Protein AF-A0AAJ0V441-F1 (afdb_monomer_lite)

Secondary structure (DSSP, 8-state):
-PPS------HHHHHHHHHHHHHHHHHHHHTS--HHHHHHHHHHHHSSSPPPHHHHHHHHHHHHT--HHHHHHHHHHHTS---SHHHHHHHHHHHHHHHHH---HHHHHHHHT--TTS-HHHHHHHHHHHHHHHHHHHT--

pLDDT: mean 88.19, std 11.11, range [37.75, 97.12]

Foldseek 3Di:
DDDPDPPDDDPVNVVLVVLVVVLQVQLVVLVQDHVVLVVVLLCQQPDPDHDDQLVSLVSLCSSNVHDSVLSVLLCVVVVTHDNDSVSVSSSVVQVVCCLVQVARSVLVVLVVPDDPPDDPVSVVVSVVRSVVRNVVNVVVD

Radius of gyration: 17.83 Å; chains: 1; bounding box: 58×35×47 Å

Sequence (141 aa):
MPSPYDGNVSIWLLYLLSRYDDLLRQIGASGNGTEDDVFAFFQAVNRDAPISESDATELLASLLGWEQEEVAAACKVLGGTARTVSQLDVVMRLQQAQSQIGLTVTQQQQAFVLGRNSSYDDWQAVGQAMIAGVSHVKGAD

Structure (mmCIF, N/CA/C/O backbone):
data_AF-A0AAJ0V441-F1
#
_entry.id   AF-A0AAJ0V441-F1
#
loop_
_atom_site.group_PDB
_atom_site.id
_atom_site.type_symbol
_atom_site.label_atom_id
_atom_site.label_alt_id
_atom_site.label_comp_id
_atom_site.label_asym_id
_atom_site.label_entity_id
_atom_site.label_seq_id
_atom_site.pdbx_PDB_ins_code
_atom_site.Cartn_x
_atom_site.Cartn_y
_atom_site.Cartn_z
_atom_site.occupancy
_atom_site.B_iso_or_equiv
_atom_site.auth_seq_id
_atom_site.auth_comp_id
_atom_site.auth_asym_id
_atom_site.auth_atom_id
_atom_site.pdbx_PDB_model_num
ATOM 1 N N . MET A 1 1 ? 34.658 -9.088 -10.666 1.00 37.75 1 MET A N 1
ATOM 2 C CA . MET A 1 1 ? 33.325 -9.167 -11.301 1.00 37.75 1 MET A CA 1
ATOM 3 C C . MET A 1 1 ? 32.516 -10.199 -10.534 1.00 37.75 1 MET A C 1
ATOM 5 O O . MET A 1 1 ? 33.045 -11.293 -10.369 1.00 37.75 1 MET A O 1
ATOM 9 N N . PRO A 1 2 ? 31.326 -9.884 -10.000 1.00 41.50 2 PRO A N 1
ATOM 10 C CA . PRO A 1 2 ? 30.485 -10.902 -9.385 1.00 41.50 2 PRO A CA 1
ATOM 11 C C . PRO A 1 2 ? 29.861 -11.790 -10.474 1.00 41.50 2 PRO A C 1
ATOM 13 O O . PRO A 1 2 ? 29.531 -11.309 -11.556 1.00 41.50 2 PRO A O 1
ATOM 16 N N . SER A 1 3 ? 29.773 -13.088 -10.184 1.00 48.31 3 SER A N 1
ATOM 17 C CA . SER A 1 3 ? 29.287 -14.155 -11.070 1.00 48.31 3 SER A CA 1
ATOM 18 C C . SER A 1 3 ? 27.817 -13.950 -11.477 1.00 48.31 3 SER A C 1
ATOM 20 O O . SER A 1 3 ? 27.025 -13.539 -10.626 1.00 48.31 3 SER A O 1
ATOM 22 N N . PRO A 1 4 ? 27.420 -14.254 -12.729 1.00 58.94 4 PRO A N 1
ATOM 23 C CA . PRO A 1 4 ? 26.035 -14.150 -13.165 1.00 58.94 4 PRO A CA 1
ATOM 24 C C . PRO A 1 4 ? 25.227 -15.306 -12.559 1.00 58.94 4 PRO A C 1
ATOM 26 O O . PRO A 1 4 ? 25.645 -16.454 -12.648 1.00 58.94 4 PRO A O 1
ATOM 29 N N . TYR A 1 5 ? 24.116 -14.966 -11.905 1.00 58.41 5 TYR A N 1
ATOM 30 C CA . TYR A 1 5 ? 22.989 -15.825 -11.516 1.00 58.41 5 TYR A CA 1
ATOM 31 C C . TYR A 1 5 ? 23.289 -17.328 -11.366 1.00 58.41 5 TYR A C 1
ATOM 33 O O . TYR A 1 5 ? 23.121 -18.111 -12.299 1.00 58.41 5 TYR A O 1
ATOM 41 N N . ASP A 1 6 ? 23.658 -17.739 -10.153 1.00 57.03 6 ASP A N 1
ATOM 42 C CA . ASP A 1 6 ? 23.536 -19.136 -9.737 1.00 57.03 6 ASP A CA 1
ATOM 43 C C . ASP A 1 6 ? 22.030 -19.451 -9.716 1.00 57.03 6 ASP A C 1
ATOM 45 O O . ASP A 1 6 ? 21.275 -18.715 -9.078 1.00 57.03 6 ASP A O 1
ATOM 49 N N . GLY A 1 7 ? 21.569 -20.449 -10.476 1.00 62.09 7 GLY A N 1
ATOM 50 C CA . GLY A 1 7 ? 20.153 -20.734 -10.788 1.00 62.09 7 GLY A CA 1
ATOM 51 C C . GLY A 1 7 ? 19.281 -21.180 -9.604 1.00 62.09 7 GLY A C 1
ATOM 52 O O . GLY A 1 7 ? 18.408 -22.032 -9.746 1.00 62.09 7 GLY A O 1
ATOM 53 N N . ASN A 1 8 ? 19.531 -20.637 -8.419 1.00 71.38 8 ASN A N 1
ATOM 54 C CA . ASN A 1 8 ? 18.884 -20.964 -7.168 1.00 71.38 8 ASN A CA 1
ATOM 55 C C . ASN A 1 8 ? 17.546 -20.221 -7.065 1.00 71.38 8 ASN A C 1
ATOM 57 O O . ASN A 1 8 ? 17.465 -19.060 -6.656 1.00 71.38 8 ASN A O 1
ATOM 61 N N . VAL A 1 9 ? 16.473 -20.909 -7.453 1.00 82.38 9 VAL A N 1
ATOM 62 C CA . VAL A 1 9 ? 15.102 -20.456 -7.213 1.00 82.38 9 VAL A CA 1
ATOM 63 C C . VAL A 1 9 ? 14.836 -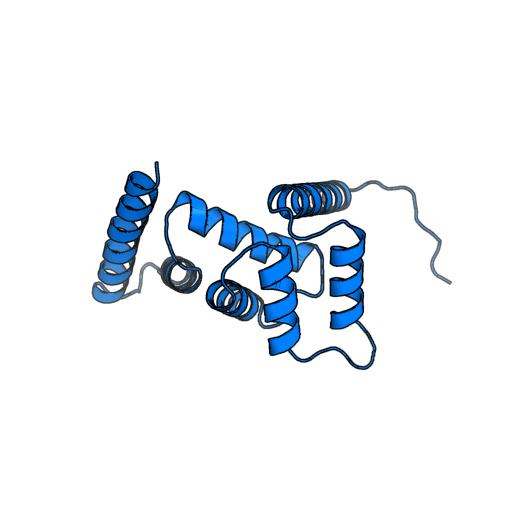20.513 -5.709 1.00 82.38 9 VAL A C 1
ATOM 65 O O . VAL A 1 9 ? 14.754 -21.589 -5.121 1.00 82.38 9 VAL A O 1
ATOM 68 N N . SER A 1 10 ? 14.707 -19.349 -5.072 1.00 88.94 10 SER A N 1
ATOM 69 C CA . SER A 1 10 ? 14.367 -19.247 -3.650 1.00 88.94 10 SER A CA 1
ATOM 70 C C . SER A 1 10 ? 12.859 -19.093 -3.440 1.00 88.94 10 SER A C 1
ATOM 72 O O . SER A 1 10 ? 12.144 -18.580 -4.303 1.00 88.94 10 SER A O 1
ATOM 74 N N . ILE A 1 11 ? 12.370 -19.471 -2.253 1.00 90.19 11 ILE A N 1
ATOM 75 C CA . ILE A 1 11 ? 10.970 -19.237 -1.844 1.00 90.19 11 ILE A CA 1
ATOM 76 C C . ILE A 1 11 ? 10.618 -17.747 -1.935 1.00 90.19 11 ILE A C 1
ATOM 78 O O . ILE A 1 11 ? 9.510 -17.398 -2.326 1.00 90.19 11 ILE A O 1
ATOM 82 N N . TRP A 1 12 ? 11.572 -16.863 -1.631 1.00 87.25 12 TRP A N 1
ATOM 83 C CA . TRP A 1 12 ? 11.385 -15.421 -1.758 1.00 87.25 12 TRP A CA 1
ATOM 84 C C . TRP A 1 12 ? 11.166 -14.978 -3.210 1.00 87.25 12 TRP A C 1
ATOM 86 O O . TRP A 1 12 ? 10.277 -14.173 -3.477 1.00 87.25 12 TRP A O 1
ATOM 96 N N . LEU A 1 13 ? 11.933 -15.526 -4.158 1.00 89.12 13 LEU A N 1
ATOM 97 C CA . LEU A 1 13 ? 11.749 -15.225 -5.578 1.00 89.12 13 LEU A CA 1
ATOM 98 C C . LEU A 1 13 ? 10.383 -15.714 -6.075 1.00 89.12 13 LEU A C 1
ATOM 100 O O . LEU A 1 13 ? 9.677 -14.970 -6.749 1.00 89.12 13 LEU A O 1
ATOM 104 N N . LEU A 1 14 ? 9.982 -16.931 -5.693 1.00 90.94 14 LEU A N 1
ATOM 105 C CA . LEU A 1 14 ? 8.654 -17.465 -6.011 1.00 90.94 14 LEU A CA 1
ATOM 106 C C . LEU A 1 14 ? 7.536 -16.609 -5.404 1.00 90.94 14 LEU A C 1
ATOM 108 O O . LEU A 1 14 ? 6.544 -16.328 -6.072 1.00 90.94 14 LEU A O 1
ATOM 112 N N . TYR A 1 15 ? 7.714 -16.151 -4.162 1.00 88.88 15 TYR A N 1
ATOM 113 C CA . TYR A 1 15 ? 6.790 -15.224 -3.521 1.00 88.88 15 TYR A CA 1
ATOM 114 C C . TYR A 1 15 ? 6.658 -13.933 -4.333 1.00 88.88 15 TYR A C 1
ATOM 116 O O . TYR A 1 15 ? 5.540 -13.559 -4.680 1.00 88.88 15 TYR A O 1
ATOM 124 N N . LEU A 1 16 ? 7.770 -13.290 -4.698 1.00 87.38 16 LEU A N 1
ATOM 125 C CA . LEU A 1 16 ? 7.743 -12.031 -5.443 1.00 87.38 16 LEU A CA 1
ATOM 126 C C . LEU A 1 16 ? 7.082 -12.185 -6.819 1.00 87.38 16 LEU A C 1
ATOM 128 O O . LEU A 1 16 ? 6.271 -11.344 -7.195 1.00 87.38 16 LEU A O 1
ATOM 132 N N . LEU A 1 17 ? 7.369 -13.280 -7.531 1.00 91.00 17 LEU A N 1
ATOM 133 C CA . LEU A 1 17 ? 6.714 -13.603 -8.802 1.00 91.00 17 LEU A CA 1
ATOM 134 C C . LEU A 1 17 ? 5.204 -13.801 -8.626 1.00 91.00 17 LEU A C 1
ATOM 136 O O . LEU A 1 17 ? 4.432 -13.289 -9.428 1.00 91.00 17 LEU A O 1
ATOM 140 N N . SER A 1 18 ? 4.770 -14.468 -7.549 1.00 90.88 18 SER A N 1
ATOM 141 C CA . SER A 1 18 ? 3.336 -14.605 -7.251 1.00 90.88 18 SER A CA 1
ATOM 142 C C . SER A 1 18 ? 2.668 -13.260 -6.955 1.00 90.88 18 SER A C 1
ATOM 144 O O . SER A 1 18 ? 1.538 -13.038 -7.369 1.00 90.88 18 SER A O 1
ATOM 146 N N . ARG A 1 19 ? 3.362 -12.343 -6.263 1.00 89.81 19 ARG A N 1
ATOM 147 C CA . ARG A 1 19 ? 2.839 -10.998 -5.983 1.00 89.81 19 ARG A CA 1
ATOM 148 C C . ARG A 1 19 ? 2.726 -10.168 -7.259 1.00 89.81 19 ARG A C 1
ATOM 150 O O . ARG A 1 19 ? 1.772 -9.419 -7.412 1.00 89.81 19 ARG A O 1
ATOM 157 N N . TYR A 1 20 ? 3.684 -10.317 -8.169 1.00 91.06 20 TYR A N 1
ATOM 158 C CA . TYR A 1 20 ? 3.644 -9.657 -9.469 1.00 91.06 20 TYR A CA 1
ATOM 159 C C . TYR A 1 20 ? 2.496 -10.175 -10.350 1.00 91.06 20 TYR A C 1
ATOM 161 O O . TYR A 1 20 ? 1.778 -9.381 -10.944 1.00 91.06 20 TYR A O 1
ATOM 169 N N . ASP A 1 21 ? 2.267 -11.489 -10.386 1.00 92.12 21 ASP A N 1
ATOM 170 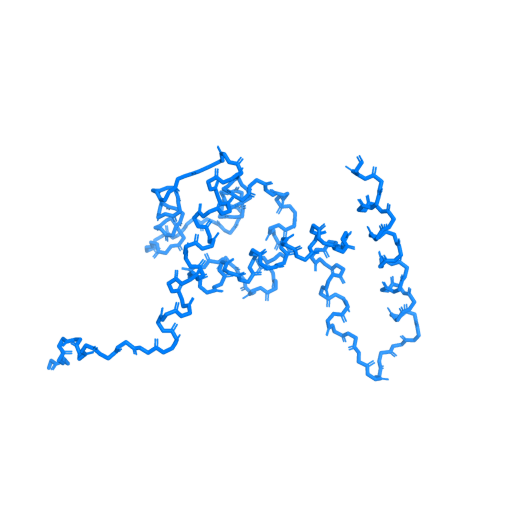C CA . ASP A 1 21 ? 1.118 -12.075 -11.091 1.00 92.12 21 ASP A CA 1
ATOM 171 C C . ASP A 1 21 ? -0.222 -11.608 -10.490 1.00 92.12 21 ASP A C 1
ATOM 173 O O . ASP A 1 21 ? -1.115 -11.191 -11.228 1.00 92.12 21 ASP A O 1
ATOM 177 N N . ASP A 1 22 ? -0.345 -11.576 -9.158 1.00 90.19 22 ASP A N 1
ATOM 178 C CA . ASP A 1 22 ? -1.530 -11.032 -8.479 1.00 90.19 22 ASP A CA 1
ATOM 179 C C . ASP A 1 22 ? -1.759 -9.544 -8.825 1.00 90.19 22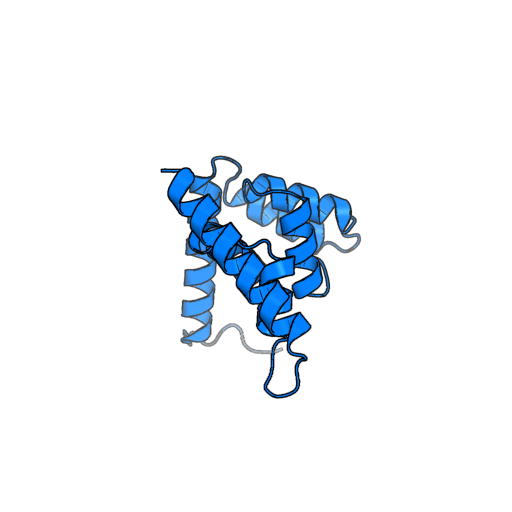 ASP A C 1
ATOM 181 O O . ASP A 1 22 ? -2.898 -9.138 -9.067 1.00 90.19 22 ASP A O 1
ATOM 185 N N . LEU A 1 23 ? -0.689 -8.743 -8.914 1.00 89.19 23 LEU A N 1
ATOM 186 C CA . LEU A 1 23 ? -0.737 -7.339 -9.343 1.00 89.19 23 LEU A CA 1
ATOM 187 C C . LEU A 1 23 ? -1.305 -7.193 -10.753 1.00 89.19 23 LEU A C 1
ATOM 189 O O . LEU A 1 23 ? -2.240 -6.418 -10.961 1.00 89.19 23 LEU A O 1
ATOM 193 N N . LEU A 1 24 ? -0.769 -7.947 -11.712 1.00 91.44 24 LEU A N 1
ATOM 194 C CA . LEU A 1 24 ? -1.229 -7.887 -13.097 1.00 91.44 24 LEU A CA 1
ATOM 195 C C . LEU A 1 24 ? -2.686 -8.329 -13.231 1.00 91.44 24 LEU A C 1
ATOM 197 O O . LEU A 1 24 ? -3.445 -7.721 -13.983 1.00 91.44 24 LEU A O 1
ATOM 201 N N . ARG A 1 25 ? -3.109 -9.343 -12.470 1.00 90.62 25 ARG A N 1
ATOM 202 C CA . ARG A 1 25 ? -4.514 -9.772 -12.440 1.00 90.62 25 ARG A CA 1
ATOM 203 C C . ARG A 1 25 ? -5.428 -8.698 -11.875 1.00 90.62 25 ARG A C 1
ATOM 205 O O . ARG A 1 25 ? -6.500 -8.481 -12.430 1.00 90.62 25 ARG A O 1
ATOM 212 N N . GLN A 1 26 ? -5.023 -8.033 -10.796 1.00 86.69 26 GLN A N 1
ATOM 213 C CA . GLN A 1 26 ? -5.826 -6.981 -10.179 1.00 86.69 26 GLN A CA 1
ATOM 214 C C . GLN A 1 26 ? -5.978 -5.767 -11.104 1.00 86.69 26 GLN A C 1
ATOM 216 O O . GLN A 1 26 ? -7.088 -5.268 -11.274 1.00 86.69 26 GLN A O 1
ATOM 221 N N . ILE A 1 27 ? -4.892 -5.333 -11.747 1.00 86.94 27 ILE A N 1
ATOM 222 C CA . ILE A 1 27 ? -4.917 -4.220 -12.708 1.00 86.94 27 ILE A CA 1
ATOM 223 C C . ILE A 1 27 ? -5.683 -4.604 -13.980 1.00 86.94 27 ILE A C 1
ATOM 225 O O . ILE A 1 27 ? -6.496 -3.830 -14.475 1.00 86.94 27 ILE A O 1
ATOM 229 N N . GLY A 1 28 ? -5.509 -5.829 -14.478 1.00 86.38 28 GLY A N 1
ATOM 230 C CA . GLY A 1 28 ? -6.295 -6.325 -15.607 1.00 86.38 28 GLY A CA 1
ATOM 231 C C . GLY A 1 28 ? -7.794 -6.404 -15.292 1.00 86.38 28 GLY A C 1
ATOM 232 O O . GLY A 1 28 ? -8.620 -6.075 -16.140 1.00 86.38 28 GLY A O 1
ATOM 233 N N . ALA A 1 29 ? -8.160 -6.791 -14.066 1.00 83.62 29 ALA A N 1
ATOM 234 C CA . ALA A 1 29 ? -9.551 -6.860 -13.619 1.00 83.62 29 ALA A CA 1
ATOM 235 C C . ALA A 1 29 ? -10.198 -5.479 -13.421 1.00 83.62 29 ALA A C 1
ATOM 237 O O . ALA A 1 29 ? -11.407 -5.357 -13.612 1.00 83.62 29 ALA A O 1
ATOM 238 N N . SER A 1 30 ? -9.421 -4.446 -13.069 1.00 78.12 30 SER A N 1
ATOM 239 C CA . SER A 1 30 ? -9.928 -3.068 -12.974 1.00 78.12 30 SER A CA 1
ATOM 240 C C . SER A 1 30 ? -10.238 -2.467 -14.351 1.00 78.12 30 SER A C 1
ATOM 242 O O . SER A 1 30 ? -10.999 -1.507 -14.442 1.00 78.12 30 SER A O 1
ATOM 244 N N . GLY A 1 31 ? -9.673 -3.038 -15.423 1.00 83.00 31 GLY A N 1
ATOM 245 C CA . GLY A 1 31 ? -9.803 -2.534 -16.791 1.00 83.00 31 GLY A CA 1
ATOM 246 C C . GLY A 1 31 ? -9.016 -1.246 -17.050 1.00 83.00 31 GLY A C 1
ATOM 247 O O . GLY A 1 31 ? -9.141 -0.673 -18.130 1.00 83.00 31 GLY A O 1
ATOM 248 N N . ASN A 1 32 ? -8.206 -0.800 -16.083 1.00 80.00 32 ASN A N 1
ATOM 249 C CA . ASN A 1 32 ? -7.535 0.500 -16.112 1.00 80.00 32 ASN A CA 1
ATOM 250 C C . ASN A 1 32 ? -6.053 0.424 -16.500 1.00 80.00 32 ASN A C 1
ATOM 252 O O . ASN A 1 32 ? -5.360 1.440 -16.463 1.00 80.00 32 ASN A O 1
ATOM 256 N N . GLY A 1 33 ? -5.546 -0.755 -16.864 1.00 85.06 33 GLY A N 1
ATOM 257 C CA . GLY A 1 33 ? -4.165 -0.878 -17.306 1.00 85.06 33 GLY A CA 1
ATOM 258 C C . GLY A 1 33 ? -3.765 -2.266 -17.783 1.00 85.06 33 GLY A C 1
ATOM 259 O O . GLY A 1 33 ? -4.497 -3.251 -17.673 1.00 85.06 33 GLY A O 1
ATOM 260 N N . THR A 1 34 ? -2.554 -2.314 -18.314 1.00 90.44 34 THR A N 1
ATOM 261 C CA . THR A 1 34 ? -1.839 -3.492 -18.796 1.00 90.44 34 THR A CA 1
ATOM 262 C C . THR A 1 34 ? -0.514 -3.647 -18.047 1.00 90.44 34 THR A C 1
ATOM 264 O O . THR A 1 34 ? -0.126 -2.795 -17.246 1.00 90.44 34 THR A O 1
ATOM 267 N N . GLU A 1 35 ? 0.217 -4.730 -18.313 1.00 92.31 35 GLU A N 1
ATOM 268 C CA . GLU A 1 35 ? 1.586 -4.885 -17.806 1.00 92.31 35 GLU A CA 1
ATOM 269 C C . GLU A 1 35 ? 2.508 -3.733 -18.248 1.00 92.31 35 GLU A C 1
ATOM 271 O O . GLU A 1 35 ? 3.324 -3.259 -17.455 1.00 92.31 35 GLU A O 1
ATOM 276 N N . ASP A 1 36 ? 2.329 -3.222 -19.469 1.00 93.69 36 ASP A N 1
ATOM 277 C CA . ASP A 1 36 ? 3.111 -2.096 -19.986 1.00 93.69 36 ASP A CA 1
ATOM 278 C C . ASP A 1 36 ? 2.873 -0.819 -19.169 1.00 93.69 36 ASP A C 1
ATOM 280 O O . ASP A 1 36 ? 3.812 -0.060 -18.921 1.00 93.69 36 ASP A O 1
ATOM 284 N N . ASP A 1 37 ? 1.651 -0.603 -18.680 1.00 93.81 37 ASP A N 1
ATOM 285 C CA . ASP A 1 37 ? 1.322 0.556 -17.847 1.00 93.81 37 ASP A CA 1
ATOM 286 C C . ASP A 1 37 ? 1.933 0.442 -16.440 1.00 93.81 37 ASP A C 1
ATOM 288 O O . ASP A 1 37 ? 2.421 1.428 -15.881 1.00 93.81 37 ASP A O 1
ATOM 292 N N . VAL A 1 38 ? 1.994 -0.776 -15.887 1.00 93.12 38 VAL A N 1
ATOM 293 C CA . VAL A 1 38 ? 2.717 -1.062 -14.634 1.00 93.12 38 VAL A CA 1
ATOM 294 C C . VAL A 1 38 ? 4.209 -0.790 -14.802 1.00 93.12 38 VAL A C 1
ATOM 296 O O . VAL A 1 38 ? 4.839 -0.165 -13.943 1.00 93.12 38 VAL A O 1
ATOM 299 N N . PHE A 1 39 ? 4.786 -1.226 -15.921 1.00 94.31 39 PHE A N 1
ATOM 300 C CA . PHE A 1 39 ? 6.181 -0.953 -16.233 1.00 94.31 39 PHE A CA 1
ATOM 301 C C . PHE A 1 39 ? 6.438 0.549 -16.421 1.00 94.31 39 PHE A C 1
ATOM 303 O O . PHE A 1 39 ? 7.405 1.082 -15.867 1.00 94.31 39 PHE A O 1
ATOM 310 N N . ALA A 1 40 ? 5.554 1.254 -17.131 1.00 95.44 40 ALA A N 1
ATOM 311 C CA . ALA A 1 40 ? 5.626 2.700 -17.323 1.00 95.44 40 ALA A CA 1
ATOM 312 C C . ALA A 1 40 ? 5.557 3.456 -15.988 1.00 95.44 40 ALA A C 1
ATOM 314 O O . ALA A 1 40 ? 6.346 4.379 -15.765 1.00 95.44 40 ALA A O 1
ATOM 315 N N . PHE A 1 41 ? 4.691 3.027 -15.065 1.00 95.62 41 PHE A N 1
ATOM 316 C CA . PHE A 1 41 ? 4.649 3.558 -13.704 1.00 95.62 41 PHE A CA 1
ATOM 317 C C . PHE A 1 41 ? 5.994 3.380 -12.991 1.00 95.62 41 PHE A C 1
ATOM 319 O O . PHE A 1 41 ? 6.574 4.362 -12.518 1.00 95.62 41 PHE A O 1
ATOM 326 N N . PHE A 1 42 ? 6.546 2.159 -12.969 1.00 96.31 42 PHE A N 1
ATOM 327 C CA . PHE A 1 42 ? 7.837 1.911 -12.322 1.00 96.31 42 PHE A CA 1
ATOM 328 C C . PHE A 1 42 ? 8.976 2.714 -12.952 1.00 96.31 42 PHE A C 1
ATOM 330 O O . PHE A 1 42 ? 9.836 3.214 -12.224 1.00 96.31 42 PHE A O 1
ATOM 337 N N . GLN A 1 43 ? 8.977 2.891 -14.274 1.00 96.88 43 GLN A N 1
ATOM 338 C CA . GLN A 1 43 ? 9.945 3.744 -14.959 1.00 96.88 43 GLN A CA 1
ATOM 339 C C . GLN A 1 43 ? 9.791 5.213 -14.536 1.00 96.88 43 GLN A C 1
ATOM 341 O O . GLN A 1 43 ? 10.783 5.878 -14.232 1.00 96.88 43 GLN A O 1
ATOM 346 N N . ALA A 1 44 ? 8.559 5.721 -14.472 1.00 96.88 44 ALA A N 1
ATOM 347 C CA . ALA A 1 44 ? 8.275 7.113 -14.141 1.00 96.88 44 ALA A CA 1
ATOM 348 C C . ALA A 1 44 ? 8.687 7.484 -12.709 1.00 96.88 44 ALA A C 1
ATOM 350 O O . ALA A 1 44 ? 9.158 8.607 -12.490 1.00 96.88 44 ALA A O 1
ATOM 351 N N . VAL A 1 45 ? 8.545 6.552 -11.758 1.00 97.12 45 VAL A N 1
ATOM 352 C CA . VAL A 1 45 ? 8.917 6.766 -10.350 1.00 97.12 45 VAL A CA 1
ATOM 353 C C . VAL A 1 45 ? 10.389 6.462 -10.065 1.00 97.12 45 VAL A C 1
ATOM 355 O O . VAL A 1 45 ? 10.928 7.042 -9.129 1.00 97.12 45 VAL A O 1
ATOM 358 N N . ASN A 1 46 ? 11.065 5.608 -10.848 1.00 97.06 46 ASN A N 1
ATOM 359 C CA . ASN A 1 46 ? 12.463 5.206 -10.601 1.00 97.06 46 ASN A CA 1
ATOM 360 C C . ASN A 1 46 ? 13.517 5.832 -11.532 1.00 97.06 46 ASN A C 1
ATOM 362 O O . ASN A 1 46 ? 14.702 5.560 -11.358 1.00 97.06 46 ASN A O 1
ATOM 366 N N . ARG A 1 47 ? 13.131 6.658 -12.508 1.00 95.69 47 ARG A N 1
ATOM 367 C CA . ARG A 1 47 ? 14.078 7.425 -13.342 1.00 95.69 47 ARG A CA 1
ATOM 368 C C . ARG A 1 47 ? 14.890 8.450 -12.535 1.00 95.69 47 ARG A C 1
ATOM 370 O O . ARG A 1 47 ? 14.464 8.866 -11.461 1.00 95.69 47 ARG A O 1
ATOM 377 N N . ASP A 1 48 ? 16.002 8.919 -13.112 1.00 93.94 48 ASP A N 1
ATOM 378 C CA . ASP A 1 48 ? 16.927 9.893 -12.495 1.00 93.94 48 ASP A CA 1
ATOM 379 C C . ASP A 1 48 ? 16.235 11.180 -12.014 1.00 93.94 48 ASP A C 1
ATOM 381 O O . ASP A 1 48 ? 16.554 11.708 -10.951 1.00 93.94 48 ASP A O 1
ATOM 385 N N . ALA A 1 49 ? 15.264 11.668 -12.790 1.00 94.19 49 ALA A N 1
ATOM 386 C CA . ALA A 1 49 ? 14.367 12.757 -12.418 1.00 94.19 49 ALA A CA 1
ATOM 387 C C . ALA A 1 49 ? 12.941 12.196 -12.271 1.00 94.19 49 ALA A C 1
ATOM 389 O O . ALA A 1 49 ? 12.185 12.198 -13.251 1.00 94.19 49 ALA A O 1
ATOM 390 N N . PRO A 1 50 ? 12.590 11.629 -11.102 1.00 95.00 50 PRO A N 1
ATOM 391 C CA . PRO A 1 50 ? 11.300 10.986 -10.900 1.00 95.00 50 PRO A CA 1
ATOM 392 C C . PRO A 1 50 ? 10.161 12.008 -10.933 1.00 95.00 50 PRO A C 1
ATOM 394 O O . PRO A 1 50 ? 10.362 13.196 -10.677 1.00 95.00 50 PRO A O 1
ATOM 397 N N . ILE A 1 51 ? 8.954 11.532 -11.244 1.00 96.38 51 ILE A N 1
ATOM 398 C CA . ILE A 1 51 ? 7.737 12.346 -11.097 1.00 96.38 51 ILE A CA 1
ATOM 399 C C . ILE A 1 51 ? 7.515 12.770 -9.644 1.00 96.38 51 ILE A C 1
ATOM 401 O O . ILE A 1 51 ? 8.072 12.172 -8.720 1.00 96.38 51 ILE A O 1
ATOM 405 N N . SER A 1 52 ? 6.675 13.789 -9.447 1.00 96.19 52 SER A N 1
ATOM 406 C CA . SER A 1 52 ? 6.273 14.193 -8.104 1.00 96.19 52 SER A CA 1
ATOM 407 C C . SER A 1 52 ? 5.475 13.082 -7.409 1.00 96.19 52 SER A C 1
ATOM 409 O O . SER A 1 52 ? 4.853 12.240 -8.059 1.00 96.19 52 SER A O 1
ATOM 411 N N . GLU A 1 53 ? 5.461 13.081 -6.074 1.00 94.62 53 GLU A N 1
ATOM 412 C CA . GLU A 1 53 ? 4.676 12.103 -5.306 1.00 94.62 53 GLU A CA 1
ATOM 413 C C . GLU A 1 53 ? 3.171 12.212 -5.589 1.00 94.62 53 GLU A C 1
ATOM 415 O O . GLU A 1 53 ? 2.468 11.201 -5.573 1.00 94.62 53 GLU A O 1
ATOM 420 N N . SER A 1 54 ? 2.686 13.423 -5.888 1.00 95.00 54 SER A N 1
ATOM 421 C CA . SER A 1 54 ? 1.290 13.669 -6.261 1.00 95.00 54 SER A CA 1
ATOM 422 C C . SER A 1 54 ? 0.947 12.983 -7.581 1.00 95.00 54 SER A C 1
ATOM 424 O O . SER A 1 54 ? -0.011 12.214 -7.631 1.00 95.00 54 SER A O 1
ATOM 426 N N . ASP A 1 55 ? 1.770 13.185 -8.614 1.00 96.62 55 ASP A N 1
ATOM 427 C CA . ASP A 1 55 ? 1.556 12.572 -9.932 1.00 96.62 55 ASP A CA 1
ATOM 428 C C . ASP A 1 55 ? 1.685 11.046 -9.850 1.00 96.62 55 ASP A C 1
ATOM 430 O O . ASP A 1 55 ? 0.935 10.314 -10.489 1.00 96.62 55 ASP A O 1
ATOM 434 N N . ALA A 1 56 ? 2.622 10.545 -9.034 1.00 96.25 56 ALA A N 1
ATOM 435 C CA . ALA A 1 56 ? 2.771 9.111 -8.807 1.00 96.25 56 ALA A CA 1
ATOM 436 C C . ALA A 1 56 ? 1.537 8.508 -8.132 1.00 96.25 56 ALA A C 1
ATOM 438 O O . ALA A 1 56 ? 1.109 7.415 -8.495 1.00 96.25 56 ALA A O 1
ATOM 439 N N . THR A 1 57 ? 0.966 9.219 -7.161 1.00 96.69 57 THR A N 1
ATOM 440 C CA . THR A 1 57 ? -0.259 8.805 -6.472 1.00 96.69 57 THR A CA 1
ATOM 441 C C . THR A 1 57 ? -1.444 8.792 -7.434 1.00 96.69 57 THR A C 1
ATOM 443 O O . THR A 1 57 ? -2.211 7.838 -7.424 1.00 96.69 57 THR A O 1
ATOM 446 N N . GLU A 1 58 ? -1.577 9.806 -8.291 1.00 96.19 58 GLU A N 1
ATOM 447 C CA . GLU A 1 58 ? -2.639 9.884 -9.300 1.00 96.19 58 GLU A CA 1
ATOM 448 C C . GLU A 1 58 ? -2.535 8.760 -10.341 1.00 96.19 58 GLU A C 1
ATOM 450 O O . GLU A 1 58 ? -3.508 8.046 -10.586 1.00 96.19 58 GLU A O 1
ATOM 455 N N . LEU A 1 59 ? -1.339 8.544 -10.9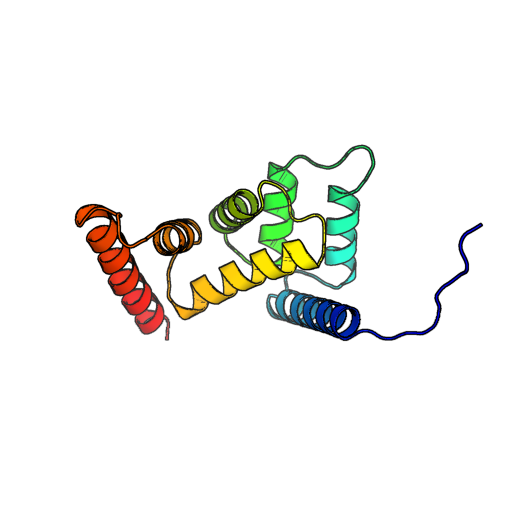00 1.00 95.56 59 LEU A N 1
ATOM 456 C CA . LEU A 1 59 ? -1.076 7.441 -11.828 1.00 95.56 59 LEU A CA 1
ATOM 457 C C . LEU A 1 59 ? -1.411 6.092 -11.196 1.00 95.56 59 LEU A C 1
ATOM 459 O O . LEU A 1 59 ? -2.075 5.262 -11.814 1.00 95.56 59 LEU A O 1
ATOM 463 N N . LEU A 1 60 ? -0.978 5.879 -9.954 1.00 94.94 60 LEU A N 1
ATOM 464 C CA . LEU A 1 60 ? -1.228 4.630 -9.253 1.00 94.94 60 LEU A CA 1
ATOM 465 C C . LEU A 1 60 ? -2.716 4.432 -8.927 1.00 94.94 60 LEU A C 1
ATOM 467 O O . LEU A 1 60 ? -3.226 3.324 -9.080 1.00 94.94 60 LEU A O 1
ATOM 471 N N . ALA A 1 61 ? -3.418 5.492 -8.523 1.00 95.00 61 ALA A N 1
ATOM 472 C CA . ALA A 1 61 ? -4.860 5.470 -8.283 1.00 95.00 61 ALA A CA 1
ATOM 473 C C . ALA A 1 61 ? -5.629 5.047 -9.541 1.00 95.00 61 ALA A C 1
ATOM 475 O O . ALA A 1 61 ? -6.481 4.160 -9.475 1.00 95.00 61 ALA A O 1
ATOM 476 N N . SER A 1 62 ? -5.255 5.615 -10.692 1.00 93.69 62 SER A N 1
ATOM 477 C CA . SER A 1 62 ? -5.810 5.245 -11.995 1.00 93.69 62 SER A CA 1
ATOM 478 C C . SER A 1 62 ? -5.591 3.758 -12.300 1.00 93.69 62 SER A C 1
ATOM 480 O O . SER A 1 62 ? -6.559 3.030 -12.515 1.00 93.69 62 SER A O 1
ATOM 482 N N . LEU A 1 63 ? -4.347 3.267 -12.211 1.00 93.44 63 LEU A N 1
ATOM 483 C CA . LEU A 1 63 ? -4.014 1.861 -12.494 1.00 93.44 63 LEU A CA 1
ATOM 484 C C . LEU A 1 63 ? -4.783 0.875 -11.608 1.00 93.44 63 LEU A C 1
ATOM 486 O O . LEU A 1 63 ? -5.276 -0.154 -12.075 1.00 93.44 63 LEU A O 1
ATOM 490 N N . LEU A 1 64 ? -4.904 1.194 -10.320 1.00 92.50 64 LEU A N 1
ATOM 491 C CA . LEU A 1 64 ? -5.596 0.347 -9.352 1.00 92.50 64 LEU A CA 1
ATOM 492 C C . LEU A 1 64 ? -7.122 0.488 -9.405 1.00 92.50 64 LEU A C 1
ATOM 494 O O . LEU A 1 64 ? -7.811 -0.287 -8.737 1.00 92.50 64 LEU A O 1
ATOM 498 N N . GLY A 1 65 ? -7.655 1.461 -10.156 1.00 92.38 65 GLY A N 1
ATOM 499 C CA . GLY A 1 65 ? -9.070 1.828 -10.097 1.00 92.38 65 GLY A CA 1
ATOM 500 C C . GLY A 1 65 ? -9.513 2.186 -8.680 1.00 92.38 65 GLY A C 1
ATOM 501 O O . GLY A 1 65 ? -10.591 1.779 -8.253 1.00 92.38 65 GLY A O 1
ATOM 502 N N . TRP A 1 66 ? -8.647 2.862 -7.924 1.00 94.50 66 TRP A N 1
ATOM 503 C CA . TRP A 1 66 ? -8.838 3.144 -6.504 1.00 94.50 66 TRP A CA 1
ATOM 504 C C . TRP A 1 66 ? -8.847 4.647 -6.237 1.00 94.50 66 TRP A C 1
ATOM 506 O O . TRP A 1 66 ? -8.354 5.441 -7.036 1.00 94.50 66 TRP A O 1
ATOM 516 N N . GLU A 1 67 ? -9.417 5.050 -5.106 1.00 94.81 67 GLU A N 1
ATOM 517 C CA . GLU A 1 67 ? -9.529 6.459 -4.747 1.00 94.81 67 GLU A CA 1
ATOM 518 C C . GLU A 1 67 ? -8.149 7.056 -4.450 1.00 94.81 67 GLU A C 1
ATOM 520 O O . GLU A 1 67 ? -7.354 6.495 -3.693 1.00 94.81 67 GLU A O 1
ATOM 525 N N . GLN A 1 68 ? -7.864 8.226 -5.028 1.00 95.31 68 GLN A N 1
ATOM 526 C CA . GLN A 1 68 ? -6.563 8.888 -4.889 1.00 95.31 68 GLN A CA 1
ATOM 527 C C . GLN A 1 68 ? -6.218 9.199 -3.425 1.00 95.31 68 GLN A C 1
ATOM 529 O O . GLN A 1 68 ? -5.052 9.114 -3.042 1.00 95.31 68 GLN A O 1
ATOM 534 N N . GLU A 1 69 ? -7.214 9.524 -2.595 1.00 95.88 69 GLU A N 1
ATOM 535 C CA . GLU A 1 69 ? -7.023 9.779 -1.161 1.00 95.88 69 GLU A CA 1
ATOM 536 C C . GLU A 1 69 ? -6.560 8.522 -0.408 1.00 95.88 69 GLU A C 1
ATOM 538 O O . GLU A 1 69 ? -5.648 8.593 0.422 1.00 95.88 69 GLU A O 1
ATOM 543 N N . GLU A 1 70 ? -7.119 7.359 -0.747 1.00 97.12 70 GLU A N 1
ATOM 544 C CA . GLU A 1 70 ? -6.737 6.073 -0.160 1.00 97.12 70 GLU A CA 1
ATOM 545 C C . GLU A 1 70 ? -5.347 5.633 -0.634 1.00 97.12 70 GLU A C 1
ATOM 547 O O . GLU A 1 70 ? -4.523 5.186 0.169 1.00 97.12 70 GLU A O 1
ATOM 552 N N . VAL A 1 71 ? -5.020 5.862 -1.910 1.00 96.62 71 VAL A N 1
ATOM 553 C CA . VAL A 1 71 ? -3.672 5.613 -2.450 1.00 96.62 71 VAL A CA 1
ATOM 554 C C . VAL A 1 71 ? -2.648 6.528 -1.772 1.00 96.62 71 VAL A C 1
ATOM 556 O O . VAL A 1 71 ? -1.570 6.073 -1.386 1.00 96.62 71 VAL A O 1
ATOM 559 N N . ALA A 1 72 ? -2.982 7.803 -1.551 1.00 96.44 72 ALA A N 1
ATOM 560 C CA . ALA A 1 72 ? -2.127 8.739 -0.824 1.00 96.44 72 ALA A CA 1
ATOM 561 C C . ALA A 1 72 ? -1.887 8.275 0.621 1.00 96.44 72 ALA A C 1
ATOM 563 O O . ALA A 1 72 ? -0.759 8.336 1.120 1.00 96.44 72 ALA A O 1
ATOM 564 N N . ALA A 1 73 ? -2.930 7.792 1.302 1.00 95.88 73 ALA A N 1
ATOM 565 C CA . ALA A 1 73 ? -2.813 7.222 2.639 1.00 95.88 73 ALA A CA 1
ATOM 566 C C . ALA A 1 73 ? -1.941 5.952 2.641 1.00 95.88 73 ALA A C 1
ATOM 568 O O . ALA A 1 73 ? -1.073 5.812 3.504 1.00 95.88 73 ALA A O 1
ATOM 569 N N . ALA A 1 74 ? -2.076 5.079 1.641 1.00 96.31 74 ALA A N 1
ATOM 570 C CA . ALA A 1 74 ? -1.234 3.892 1.494 1.00 96.31 74 ALA A CA 1
ATOM 571 C C . ALA A 1 74 ? 0.243 4.254 1.254 1.00 96.31 74 ALA A C 1
ATOM 573 O O . ALA A 1 74 ? 1.131 3.698 1.900 1.00 96.31 74 ALA A O 1
ATOM 574 N N . CYS A 1 75 ? 0.525 5.248 0.408 1.00 94.62 75 CYS A N 1
ATOM 575 C CA . CYS A 1 75 ? 1.878 5.778 0.216 1.00 94.62 75 CYS A CA 1
ATOM 576 C C . CYS A 1 75 ? 2.464 6.351 1.520 1.00 94.62 75 CYS A C 1
ATOM 578 O O . CYS A 1 75 ? 3.648 6.163 1.802 1.00 94.62 75 CYS A O 1
ATOM 580 N N . LYS A 1 76 ? 1.653 6.986 2.378 1.00 93.81 76 LYS A N 1
ATOM 581 C CA . LYS A 1 76 ? 2.114 7.432 3.708 1.00 93.81 76 LYS A CA 1
ATOM 582 C C . LYS A 1 76 ? 2.507 6.262 4.611 1.00 93.81 76 LYS A C 1
ATOM 584 O O . LYS A 1 76 ? 3.518 6.368 5.300 1.00 93.81 76 LYS A O 1
ATOM 589 N N . VAL A 1 77 ? 1.769 5.148 4.581 1.00 91.75 77 VAL A N 1
ATOM 590 C CA . VAL A 1 77 ? 2.125 3.918 5.320 1.00 91.75 77 VAL A CA 1
ATOM 591 C C . VAL A 1 77 ? 3.487 3.375 4.868 1.00 91.75 77 VAL A C 1
ATOM 593 O O . VAL A 1 77 ? 4.264 2.895 5.691 1.00 91.75 77 VAL A O 1
ATOM 596 N N . LEU A 1 78 ? 3.811 3.503 3.579 1.00 92.00 78 LEU A N 1
ATOM 597 C CA . LEU A 1 78 ? 5.108 3.114 3.015 1.00 92.00 78 LEU A CA 1
ATOM 598 C C . LEU A 1 78 ? 6.250 4.099 3.310 1.00 92.00 78 LEU A C 1
ATOM 600 O O . LEU A 1 78 ? 7.414 3.756 3.098 1.00 92.00 78 LEU A O 1
ATOM 604 N N . GLY A 1 79 ? 5.939 5.318 3.757 1.00 91.62 79 GLY A N 1
ATOM 605 C CA . GLY A 1 79 ? 6.902 6.414 3.863 1.00 91.62 79 GLY A CA 1
ATOM 606 C C . GLY A 1 79 ? 7.267 7.060 2.518 1.00 91.62 79 GLY A C 1
ATOM 607 O O . GLY A 1 79 ? 8.325 7.678 2.422 1.00 91.62 79 GLY A O 1
ATOM 608 N N . GLY A 1 80 ? 6.432 6.904 1.483 1.00 93.00 80 GLY A N 1
ATOM 609 C CA . GLY A 1 80 ? 6.622 7.505 0.159 1.00 93.00 80 GLY A CA 1
ATOM 610 C C . GLY A 1 80 ? 5.985 6.700 -0.980 1.00 93.00 80 GLY A C 1
ATOM 611 O O . GLY A 1 80 ? 5.229 5.754 -0.765 1.00 93.00 80 GLY A O 1
ATOM 612 N N . THR A 1 81 ? 6.309 7.069 -2.222 1.00 95.19 81 THR A N 1
ATOM 613 C CA . THR A 1 81 ? 5.832 6.382 -3.435 1.00 95.19 81 THR A CA 1
ATOM 614 C C . THR A 1 81 ? 6.267 4.911 -3.488 1.00 95.19 81 THR A C 1
ATOM 616 O O . THR A 1 81 ? 7.434 4.593 -3.245 1.00 95.19 81 THR A O 1
ATOM 619 N N . ALA A 1 82 ? 5.358 4.018 -3.893 1.00 95.00 82 ALA A N 1
ATOM 620 C CA . ALA A 1 82 ? 5.655 2.607 -4.136 1.00 95.00 82 ALA A CA 1
ATOM 621 C C . ALA A 1 82 ? 6.589 2.434 -5.351 1.00 95.00 82 ALA A C 1
ATOM 623 O O . ALA A 1 82 ? 6.166 2.488 -6.501 1.00 95.00 82 ALA A O 1
ATOM 624 N N . ARG A 1 83 ? 7.883 2.227 -5.098 1.00 95.50 83 ARG A N 1
ATOM 625 C CA . ARG A 1 83 ? 8.946 2.134 -6.117 1.00 95.50 83 ARG A CA 1
ATOM 626 C C . ARG A 1 83 ? 9.298 0.704 -6.512 1.00 95.50 83 ARG A C 1
ATOM 628 O O . ARG A 1 83 ? 10.004 0.496 -7.495 1.00 95.50 83 ARG A O 1
ATOM 635 N N . THR A 1 84 ? 8.829 -0.275 -5.749 1.00 93.12 84 THR A N 1
ATOM 636 C CA . THR A 1 84 ? 9.124 -1.699 -5.944 1.00 93.12 84 THR A CA 1
ATOM 637 C C . THR A 1 84 ? 7.843 -2.523 -5.959 1.00 93.12 84 THR A C 1
ATOM 639 O O . THR A 1 84 ? 6.846 -2.131 -5.353 1.00 93.12 84 THR A O 1
ATOM 642 N N . VAL A 1 85 ? 7.888 -3.708 -6.576 1.00 90.44 85 VAL A N 1
ATOM 643 C CA . VAL A 1 85 ? 6.768 -4.667 -6.554 1.00 90.44 85 VAL A CA 1
ATOM 644 C C . VAL A 1 85 ? 6.365 -5.022 -5.120 1.00 90.44 85 VAL A C 1
ATOM 646 O O . VAL A 1 85 ? 5.182 -5.098 -4.823 1.00 90.44 85 VAL A O 1
ATOM 649 N N . SER A 1 86 ? 7.321 -5.175 -4.198 1.00 89.62 86 SER A N 1
ATOM 650 C CA . SER A 1 86 ? 7.011 -5.474 -2.792 1.00 89.62 86 SER A CA 1
ATOM 651 C C . SER A 1 86 ? 6.281 -4.332 -2.081 1.00 89.62 86 SER A C 1
ATOM 653 O O . SER A 1 86 ? 5.403 -4.587 -1.266 1.00 89.62 86 SER A O 1
ATOM 655 N N . GLN A 1 87 ? 6.627 -3.077 -2.376 1.00 93.88 87 GLN A N 1
ATOM 656 C CA . GLN A 1 87 ? 5.901 -1.922 -1.836 1.00 93.88 87 GLN A CA 1
ATOM 657 C C . GLN A 1 87 ? 4.502 -1.820 -2.444 1.00 93.88 87 GLN A C 1
ATOM 659 O O . GLN A 1 87 ? 3.545 -1.535 -1.733 1.00 93.88 87 GLN A O 1
ATOM 664 N N . LEU A 1 88 ? 4.373 -2.099 -3.740 1.00 93.19 88 LEU A N 1
ATOM 665 C CA . LEU A 1 88 ? 3.088 -2.092 -4.423 1.00 93.19 88 LEU A CA 1
ATOM 666 C C . LEU A 1 88 ? 2.161 -3.224 -3.934 1.00 93.19 88 LEU A C 1
ATOM 668 O O . LEU A 1 88 ? 0.973 -2.986 -3.744 1.00 93.19 88 LEU A O 1
ATOM 672 N N . ASP A 1 89 ? 2.702 -4.403 -3.603 1.00 90.56 89 ASP A N 1
ATOM 673 C CA . ASP A 1 89 ? 1.962 -5.488 -2.931 1.00 90.56 89 ASP A CA 1
ATOM 674 C C . ASP A 1 89 ? 1.352 -5.024 -1.599 1.00 90.56 89 ASP A C 1
ATOM 676 O O . ASP A 1 89 ? 0.208 -5.345 -1.289 1.00 90.56 89 ASP A O 1
ATOM 680 N N . VAL A 1 90 ? 2.072 -4.215 -0.814 1.00 92.25 90 VAL A N 1
ATOM 681 C CA . VAL A 1 90 ? 1.517 -3.639 0.423 1.00 92.25 90 VAL A CA 1
ATOM 682 C C . VAL A 1 90 ? 0.344 -2.701 0.120 1.00 92.25 90 VAL A C 1
ATOM 684 O O . VAL A 1 90 ? -0.677 -2.792 0.798 1.00 92.25 90 VAL A O 1
ATOM 687 N N . VAL A 1 91 ? 0.441 -1.853 -0.911 1.00 95.06 91 VAL A N 1
ATOM 688 C CA . VAL A 1 91 ? -0.673 -0.980 -1.343 1.00 95.06 91 VAL A CA 1
ATOM 689 C C . VAL A 1 91 ? -1.894 -1.813 -1.736 1.00 95.06 91 VAL A C 1
ATOM 691 O O . VAL A 1 91 ? -2.995 -1.552 -1.257 1.00 95.06 91 VAL A O 1
ATOM 694 N N . MET A 1 92 ? -1.703 -2.863 -2.538 1.00 92.19 92 MET A N 1
ATOM 695 C CA . MET A 1 92 ? -2.792 -3.756 -2.946 1.00 92.19 92 MET A CA 1
ATOM 696 C C . MET A 1 92 ? -3.439 -4.473 -1.759 1.00 92.19 92 MET A C 1
ATOM 698 O O . MET A 1 92 ? -4.656 -4.629 -1.721 1.00 92.19 92 MET A O 1
ATOM 702 N N . ARG A 1 93 ? -2.650 -4.891 -0.762 1.00 91.81 93 ARG A N 1
ATOM 703 C CA . ARG A 1 93 ? -3.176 -5.509 0.466 1.00 91.81 93 ARG A CA 1
ATOM 704 C C . ARG A 1 93 ? -4.023 -4.534 1.280 1.00 91.81 93 ARG A C 1
ATOM 706 O O . ARG A 1 93 ? -5.032 -4.952 1.837 1.00 91.81 93 ARG A O 1
ATOM 713 N N . LEU A 1 94 ? -3.645 -3.257 1.331 1.00 94.62 94 LEU A N 1
ATOM 714 C CA . LEU A 1 94 ? -4.435 -2.210 1.989 1.00 94.62 94 LEU A CA 1
ATOM 715 C C . LEU A 1 94 ? -5.756 -1.950 1.246 1.00 94.62 94 LEU A C 1
ATOM 717 O O . LEU A 1 94 ? -6.807 -1.851 1.883 1.00 94.62 94 LEU A O 1
ATOM 721 N N . GLN A 1 95 ? -5.725 -1.934 -0.090 1.00 94.31 95 GLN A N 1
ATOM 722 C CA . GLN A 1 95 ? -6.926 -1.850 -0.929 1.00 94.31 95 GLN A CA 1
ATOM 723 C C . GLN A 1 95 ? -7.846 -3.061 -0.724 1.00 94.31 95 GLN A C 1
ATOM 725 O O . GLN A 1 95 ? -9.053 -2.915 -0.540 1.00 94.31 95 GLN A O 1
ATOM 730 N N . GLN A 1 96 ? -7.280 -4.268 -0.713 1.00 91.00 96 GLN A N 1
ATOM 731 C CA . GLN A 1 96 ? -8.029 -5.497 -0.468 1.00 91.00 96 GLN A CA 1
ATOM 732 C C . GLN A 1 96 ? -8.619 -5.528 0.947 1.00 91.00 96 GLN A C 1
ATOM 734 O O . GLN A 1 96 ? -9.749 -5.970 1.137 1.00 91.00 96 GLN A O 1
ATOM 739 N N . ALA A 1 97 ? -7.886 -5.047 1.950 1.00 90.81 97 ALA A N 1
ATOM 740 C CA . ALA A 1 97 ? -8.428 -4.905 3.293 1.00 90.81 97 ALA A CA 1
ATOM 741 C C . ALA A 1 97 ? -9.616 -3.931 3.290 1.00 90.81 97 ALA A C 1
ATOM 743 O O . ALA A 1 97 ? -10.671 -4.268 3.821 1.00 90.81 97 ALA A O 1
ATOM 744 N N . GLN A 1 98 ? -9.508 -2.779 2.619 1.00 92.31 98 GLN A N 1
ATOM 745 C CA . GLN A 1 98 ? -10.619 -1.828 2.525 1.00 92.31 98 GLN A CA 1
ATOM 746 C C . GLN A 1 98 ? -11.862 -2.466 1.898 1.00 92.31 98 GLN A C 1
ATOM 748 O O . GLN A 1 98 ? -12.956 -2.287 2.429 1.00 92.31 98 GLN A O 1
ATOM 753 N N . SER A 1 99 ? -11.716 -3.257 0.831 1.00 89.19 99 SER A N 1
ATOM 754 C CA . SER A 1 99 ? -12.867 -3.926 0.211 1.00 89.19 99 SER A CA 1
ATOM 755 C C . SER A 1 99 ? -13.487 -5.013 1.097 1.00 89.19 99 SER A C 1
ATOM 757 O O . SER A 1 99 ? -14.695 -5.223 1.046 1.00 89.19 99 SER A O 1
ATOM 759 N N . GLN A 1 100 ? -12.696 -5.678 1.944 1.00 88.06 100 GLN A N 1
ATOM 760 C CA . GLN A 1 100 ? -13.181 -6.752 2.818 1.00 88.06 100 GLN A CA 1
ATOM 761 C C . GLN A 1 100 ? -13.834 -6.254 4.110 1.00 88.06 100 GLN A C 1
ATOM 763 O O . GLN A 1 100 ? -14.818 -6.840 4.561 1.00 88.06 100 GLN A O 1
ATOM 768 N N . ILE A 1 101 ? -13.272 -5.219 4.742 1.00 86.81 101 ILE A N 1
ATOM 769 C CA . ILE A 1 101 ? -13.715 -4.752 6.069 1.00 86.81 101 ILE A CA 1
ATOM 770 C C . ILE A 1 101 ? -14.308 -3.339 6.062 1.00 86.81 101 ILE A C 1
ATOM 772 O O . ILE A 1 101 ? -14.780 -2.875 7.099 1.00 86.81 101 ILE A O 1
ATOM 776 N N . GLY A 1 102 ? -14.307 -2.656 4.913 1.00 87.62 102 GLY A N 1
ATOM 777 C CA . GLY A 1 102 ? -14.918 -1.336 4.734 1.00 87.62 102 GLY A CA 1
ATOM 778 C C . GLY A 1 102 ? -14.192 -0.198 5.447 1.00 87.62 102 GLY A C 1
ATOM 779 O O . GLY A 1 102 ? -14.762 0.878 5.600 1.00 87.62 102 GLY A O 1
ATOM 780 N N . LEU A 1 103 ? -12.967 -0.437 5.923 1.00 91.19 103 LEU A N 1
ATOM 781 C CA . LEU A 1 103 ? -12.145 0.574 6.582 1.00 91.19 103 LEU A CA 1
ATOM 782 C C . LEU A 1 103 ? -11.250 1.288 5.577 1.00 91.19 103 LEU A C 1
ATOM 784 O O . LEU A 1 103 ? -10.531 0.625 4.824 1.00 91.19 103 LEU A O 1
ATOM 788 N N . THR A 1 104 ? -11.203 2.616 5.658 1.00 93.25 104 THR A N 1
ATOM 789 C CA . THR A 1 104 ? -10.191 3.414 4.953 1.00 93.25 104 THR A CA 1
ATOM 790 C C . THR A 1 104 ? -8.789 3.033 5.422 1.00 93.25 104 THR A C 1
ATOM 792 O O . THR A 1 104 ? -8.598 2.568 6.550 1.00 93.25 104 THR A O 1
ATOM 795 N N . VAL A 1 105 ? -7.770 3.265 4.601 1.00 93.31 105 VAL A N 1
ATOM 796 C CA . VAL A 1 105 ? -6.365 3.000 4.946 1.00 93.31 105 VAL A CA 1
ATOM 797 C C . VAL A 1 105 ? -5.962 3.726 6.230 1.00 93.31 105 VAL A C 1
ATOM 799 O O . VAL A 1 105 ? -5.257 3.169 7.072 1.00 93.31 105 VAL A O 1
ATOM 802 N N . THR A 1 106 ? -6.466 4.944 6.438 1.00 91.88 106 THR A N 1
ATOM 803 C CA . THR A 1 106 ? -6.216 5.698 7.675 1.00 91.88 106 THR A CA 1
ATOM 804 C C . THR A 1 106 ? -6.812 4.990 8.899 1.00 91.88 106 THR A C 1
ATOM 806 O O . THR A 1 106 ? -6.149 4.882 9.932 1.00 91.88 106 THR A O 1
ATOM 809 N N . GLN A 1 107 ? -8.033 4.458 8.793 1.00 90.69 107 GLN A N 1
ATOM 810 C CA . GLN A 1 107 ? -8.671 3.690 9.871 1.00 90.69 107 GLN A CA 1
ATOM 811 C C . GLN A 1 107 ? -7.962 2.352 10.120 1.00 90.69 107 GLN A C 1
ATOM 813 O O . GLN A 1 107 ? -7.793 1.949 11.271 1.00 90.69 107 GLN A O 1
ATOM 818 N N . GLN A 1 108 ? -7.490 1.683 9.063 1.00 91.56 108 GLN A N 1
ATOM 819 C CA . GLN A 1 108 ? -6.659 0.484 9.189 1.00 91.56 108 GLN A CA 1
ATOM 820 C C . GLN A 1 108 ? -5.369 0.796 9.959 1.00 91.56 108 GLN A C 1
ATOM 822 O O . GLN A 1 108 ? -5.012 0.075 10.889 1.00 91.56 108 GLN A O 1
ATOM 827 N N . GLN A 1 109 ? -4.697 1.906 9.636 1.00 89.94 109 GLN A N 1
ATOM 828 C CA . GLN A 1 109 ? -3.490 2.339 10.339 1.00 89.94 109 GLN A CA 1
ATOM 829 C C . GLN A 1 109 ? -3.759 2.630 11.821 1.00 89.94 109 GLN A C 1
ATOM 831 O O . GLN A 1 109 ? -2.983 2.197 12.673 1.00 89.94 109 GLN A O 1
ATOM 836 N N . GLN A 1 110 ? -4.865 3.310 12.141 1.00 87.00 110 GLN A N 1
ATOM 837 C CA . GLN A 1 110 ? -5.288 3.543 13.526 1.00 87.00 110 GLN A CA 1
ATOM 838 C C . GLN A 1 110 ? -5.505 2.227 14.280 1.00 87.00 110 GLN A C 1
ATOM 840 O O . GLN A 1 110 ? -5.053 2.091 15.414 1.00 87.00 110 GLN A O 1
ATOM 845 N N . ALA A 1 111 ? -6.122 1.232 13.637 1.00 86.50 111 ALA A N 1
ATOM 846 C CA . ALA A 1 111 ? -6.291 -0.092 14.223 1.00 86.50 111 ALA A CA 1
ATOM 847 C C . ALA A 1 111 ? -4.948 -0.810 14.455 1.00 86.50 111 ALA A C 1
ATOM 849 O O . ALA A 1 111 ? -4.770 -1.441 15.495 1.00 86.50 111 ALA A O 1
ATOM 8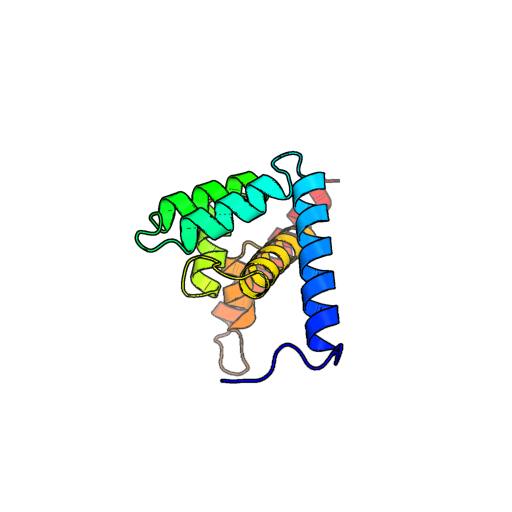50 N N . PHE A 1 112 ? -3.983 -0.692 13.534 1.00 85.31 112 PHE A N 1
ATOM 851 C CA . PHE A 1 112 ? -2.666 -1.330 13.663 1.00 85.31 112 PHE A CA 1
ATOM 852 C C . PHE A 1 112 ? -1.796 -0.755 14.785 1.00 85.31 112 PHE A C 1
ATOM 854 O O . PHE A 1 112 ? -0.949 -1.471 15.317 1.00 85.31 112 PHE A O 1
ATOM 861 N N . VAL A 1 113 ? -1.978 0.518 15.145 1.00 87.31 113 VAL A N 1
ATOM 862 C CA . VAL A 1 113 ? -1.214 1.151 16.235 1.00 87.31 113 VAL A CA 1
ATOM 863 C C . VAL A 1 113 ? -1.846 0.946 17.613 1.00 87.31 113 VAL A C 1
ATOM 865 O O . VAL A 1 113 ? -1.240 1.325 18.618 1.00 87.31 113 VAL A O 1
ATOM 868 N N . LEU A 1 114 ? -3.036 0.335 17.688 1.00 89.25 114 LEU A N 1
ATOM 869 C CA . LEU A 1 114 ? -3.635 -0.030 18.966 1.00 89.25 114 LEU A CA 1
ATOM 870 C C . LEU A 1 114 ? -2.789 -1.082 19.680 1.00 89.25 114 LEU A C 1
ATOM 872 O O . LEU A 1 114 ? -2.378 -2.099 19.122 1.00 89.25 114 LEU A O 1
ATOM 876 N N . GLY A 1 115 ? -2.573 -0.850 20.967 1.00 90.69 115 GLY A N 1
ATOM 877 C CA . GLY A 1 115 ? -1.853 -1.758 21.839 1.00 90.69 115 GLY A CA 1
ATOM 878 C C . GLY A 1 115 ? -2.458 -1.791 23.232 1.00 90.69 115 GLY A C 1
ATOM 879 O O . GLY A 1 115 ? -3.435 -1.113 23.546 1.00 90.69 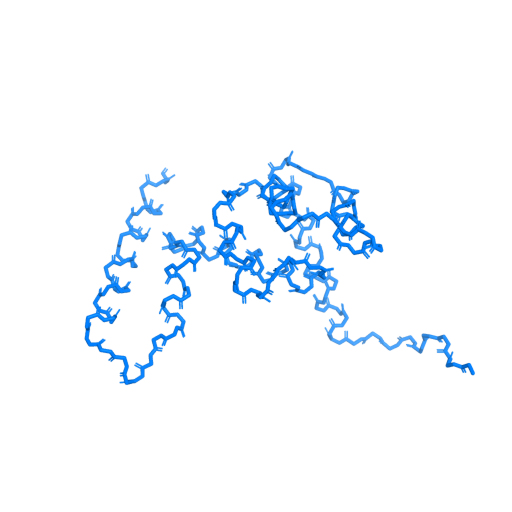115 GLY A O 1
ATOM 880 N N . ARG A 1 116 ? -1.831 -2.572 24.116 1.00 88.38 116 ARG A N 1
ATOM 881 C CA . ARG A 1 116 ? -2.276 -2.731 25.511 1.00 88.38 116 ARG A CA 1
ATOM 882 C C . ARG A 1 116 ? -2.406 -1.398 26.264 1.00 88.38 116 ARG A C 1
ATOM 884 O O . ARG A 1 116 ? -3.222 -1.303 27.170 1.00 88.38 116 ARG A O 1
ATOM 891 N N . ASN A 1 117 ? -1.594 -0.407 25.901 1.00 92.31 117 ASN A N 1
ATOM 892 C CA . ASN A 1 117 ? -1.515 0.880 26.591 1.00 92.31 117 ASN A CA 1
ATOM 893 C C . ASN A 1 117 ? -2.302 1.998 25.886 1.00 92.31 117 ASN A C 1
ATOM 895 O O . ASN A 1 117 ? -2.225 3.142 26.325 1.00 92.31 117 ASN A O 1
ATOM 899 N N . SER A 1 118 ? -3.008 1.698 24.791 1.00 92.00 118 SER A N 1
ATOM 900 C CA . SER A 1 118 ? -3.881 2.670 24.126 1.00 92.00 118 SER A CA 1
ATOM 901 C C . SER A 1 118 ? -5.044 3.056 25.037 1.00 92.00 118 SER A C 1
ATOM 903 O O . SER A 1 118 ? -5.483 2.256 25.870 1.00 92.00 118 SER A O 1
ATOM 905 N N . SER A 1 119 ? -5.536 4.286 24.892 1.00 92.50 119 SER A N 1
ATOM 906 C CA . SER A 1 119 ? -6.647 4.770 25.707 1.00 92.50 119 SER A CA 1
ATOM 907 C C . SER A 1 119 ? -7.953 4.063 25.336 1.00 92.50 119 SER A C 1
ATOM 909 O O . SER A 1 119 ? -8.087 3.491 24.252 1.00 92.50 119 SER A O 1
ATOM 911 N N . TYR A 1 120 ? -8.936 4.102 26.237 1.00 92.31 120 TYR A N 1
ATOM 912 C CA . TYR A 1 120 ? -10.271 3.589 25.925 1.00 92.31 120 TYR A CA 1
ATOM 913 C C . TYR A 1 120 ? -10.896 4.325 24.732 1.00 92.31 120 TYR A C 1
ATOM 915 O O . TYR A 1 120 ? -11.528 3.686 23.896 1.00 92.31 120 TYR A O 1
ATOM 923 N N . ASP A 1 121 ? -10.666 5.635 24.617 1.00 92.75 121 ASP A N 1
ATOM 924 C CA . ASP A 1 121 ? -11.191 6.447 23.518 1.00 92.75 121 ASP A CA 1
ATOM 925 C C . ASP A 1 121 ? -10.619 5.997 22.163 1.00 92.75 121 ASP A C 1
ATOM 927 O O . ASP A 1 121 ? -11.371 5.872 21.196 1.00 92.75 121 ASP A O 1
ATOM 931 N N . ASP A 1 122 ? -9.325 5.652 22.103 1.00 89.38 122 ASP A N 1
ATOM 932 C CA . ASP A 1 122 ? -8.699 5.093 20.892 1.00 89.38 122 ASP A CA 1
ATOM 933 C C . ASP A 1 122 ? -9.342 3.751 20.501 1.00 89.38 122 ASP A C 1
ATOM 935 O O . ASP A 1 122 ? -9.680 3.518 19.337 1.00 89.38 122 ASP A O 1
ATOM 939 N N . TRP A 1 123 ? -9.557 2.871 21.487 1.00 91.19 123 TRP A N 1
ATOM 940 C CA . TRP A 1 123 ? -10.236 1.588 21.285 1.00 91.19 123 TRP A CA 1
ATOM 941 C C . TRP A 1 123 ? -11.685 1.769 20.820 1.00 91.19 123 TRP A C 1
ATOM 943 O O . TRP A 1 123 ? -12.139 1.062 19.915 1.00 91.19 123 TRP A O 1
ATOM 953 N N . GLN A 1 124 ? -12.413 2.719 21.408 1.00 92.62 124 GLN A N 1
ATOM 954 C CA . GLN A 1 124 ? -13.793 3.015 21.046 1.00 92.62 124 GLN A CA 1
ATOM 955 C C . GLN A 1 124 ? -13.890 3.563 19.619 1.00 92.62 124 GLN A C 1
ATOM 957 O O . GLN A 1 124 ? -14.746 3.105 18.859 1.00 92.62 124 GLN A O 1
ATOM 962 N N . ALA A 1 125 ? -13.026 4.507 19.243 1.00 89.50 125 ALA A N 1
ATOM 963 C CA . ALA A 1 125 ? -13.032 5.115 17.916 1.00 89.50 125 ALA A CA 1
ATOM 964 C C . ALA A 1 125 ? -12.809 4.069 16.812 1.00 89.50 125 ALA A C 1
ATOM 966 O O . ALA A 1 125 ? -13.583 3.999 15.853 1.00 89.50 125 ALA A O 1
ATOM 967 N N . VAL A 1 126 ? -11.814 3.191 16.980 1.00 88.50 126 VAL A N 1
ATOM 968 C CA . VAL A 1 126 ? -11.558 2.094 16.034 1.00 88.50 126 VAL A CA 1
ATOM 969 C C . VAL A 1 126 ? -12.725 1.101 16.001 1.00 88.50 126 VAL A C 1
ATOM 971 O O . VAL A 1 126 ? -13.140 0.679 14.922 1.00 88.50 126 VAL A O 1
ATOM 974 N N . GLY A 1 127 ? -13.308 0.759 17.155 1.00 87.56 127 GLY A N 1
ATOM 975 C CA . GLY A 1 127 ? -14.477 -0.123 17.217 1.00 87.56 127 GLY A CA 1
ATOM 976 C C . GLY A 1 127 ? -15.689 0.437 16.463 1.00 87.56 127 GLY A C 1
ATOM 977 O O . GLY A 1 127 ? -16.350 -0.289 15.720 1.00 87.56 127 GLY A O 1
ATOM 978 N N . GLN A 1 128 ? -15.956 1.738 16.595 1.00 89.75 128 GLN A N 1
ATOM 979 C CA . GLN A 1 128 ? -17.015 2.417 15.845 1.00 89.75 128 GLN A CA 1
ATOM 980 C C . GLN A 1 128 ? -16.737 2.414 14.338 1.00 89.75 128 GLN A C 1
ATOM 982 O O . GLN A 1 128 ? -17.645 2.118 13.559 1.00 89.75 128 GLN A O 1
ATOM 987 N N . ALA A 1 129 ? -15.489 2.670 13.931 1.00 87.94 129 ALA A N 1
ATOM 988 C CA . ALA A 1 129 ? -15.086 2.606 12.529 1.00 87.94 129 ALA A CA 1
ATOM 989 C C . ALA A 1 129 ? -15.315 1.206 11.933 1.00 87.94 129 ALA A C 1
ATOM 991 O O . ALA A 1 129 ? -15.882 1.094 10.850 1.00 87.94 129 ALA A O 1
ATOM 992 N N . MET A 1 130 ? -14.970 0.133 12.657 1.00 87.38 130 MET A N 1
ATOM 993 C CA . MET A 1 130 ? -15.204 -1.248 12.204 1.00 87.38 130 MET A CA 1
ATOM 994 C C . MET A 1 130 ? -16.689 -1.566 12.015 1.00 87.38 130 MET A C 1
ATOM 996 O O . MET A 1 130 ? -17.066 -2.168 11.011 1.00 87.38 130 MET A O 1
ATOM 1000 N N . ILE A 1 131 ? -17.547 -1.159 12.955 1.00 87.94 131 ILE A N 1
ATOM 1001 C CA . ILE A 1 131 ? -18.998 -1.382 12.842 1.00 87.94 131 ILE A CA 1
ATOM 1002 C C . ILE A 1 131 ? -19.561 -0.634 11.627 1.00 87.94 131 ILE A C 1
ATOM 1004 O O . ILE A 1 131 ? -20.364 -1.198 10.876 1.00 87.94 131 ILE A O 1
ATOM 1008 N N . ALA A 1 132 ? -19.129 0.611 11.415 1.00 86.25 132 ALA A N 1
ATOM 1009 C CA . ALA A 1 132 ? -19.525 1.403 10.257 1.00 86.25 132 ALA A CA 1
ATOM 1010 C C . ALA A 1 132 ? -19.050 0.760 8.942 1.00 86.25 132 ALA A C 1
ATOM 1012 O O . ALA A 1 132 ? -19.859 0.569 8.035 1.00 86.25 132 ALA A O 1
ATOM 1013 N N . GLY A 1 133 ? -17.782 0.344 8.871 1.00 82.94 133 GLY A N 1
ATOM 1014 C CA . GLY A 1 133 ? -17.191 -0.298 7.695 1.00 82.94 133 GLY A CA 1
ATOM 1015 C C . GLY A 1 133 ? -17.893 -1.600 7.307 1.00 82.94 133 GLY A C 1
ATOM 1016 O O . GLY A 1 133 ? -18.310 -1.763 6.163 1.00 82.94 133 GLY A O 1
ATOM 1017 N N . VAL A 1 134 ? -18.141 -2.499 8.266 1.00 81.19 134 VAL A N 1
ATOM 1018 C CA . VAL A 1 134 ? -18.856 -3.764 8.001 1.00 81.19 134 VAL A CA 1
ATOM 1019 C C . VAL A 1 134 ? -20.301 -3.520 7.557 1.00 81.19 134 VAL A C 1
ATOM 1021 O O . VAL A 1 134 ? -20.823 -4.257 6.720 1.00 81.19 134 VAL A O 1
ATOM 1024 N N . SER A 1 135 ? -20.960 -2.496 8.103 1.00 79.44 135 SER A N 1
ATOM 1025 C CA . SER A 1 135 ? -22.315 -2.122 7.680 1.00 79.44 135 SER A CA 1
ATOM 1026 C C . SER A 1 135 ? -22.331 -1.597 6.243 1.00 79.44 135 SER A C 1
ATOM 1028 O O . SER A 1 135 ? -23.247 -1.920 5.493 1.00 79.44 135 SER A O 1
ATOM 1030 N N . HIS A 1 136 ? -21.304 -0.840 5.850 1.00 75.31 136 HIS A N 1
ATOM 1031 C CA . HIS A 1 136 ? -21.136 -0.330 4.491 1.00 75.31 136 HIS A CA 1
ATOM 1032 C C . HIS A 1 136 ? -20.888 -1.457 3.478 1.00 75.31 136 HIS A C 1
ATOM 1034 O O . HIS A 1 136 ? -21.549 -1.500 2.447 1.00 75.31 136 HIS A O 1
ATOM 1040 N N . VAL A 1 137 ? -20.005 -2.413 3.793 1.00 76.94 137 VAL A N 1
ATOM 1041 C CA . VAL A 1 137 ? -19.723 -3.566 2.913 1.00 76.94 137 VAL A CA 1
ATOM 1042 C C . VAL A 1 137 ? -20.977 -4.416 2.686 1.00 76.94 137 VAL A C 1
ATOM 1044 O O . VAL A 1 137 ? -21.278 -4.765 1.553 1.00 76.94 137 VAL A O 1
ATOM 1047 N N . LYS A 1 138 ? -21.764 -4.691 3.736 1.00 70.25 138 LYS A N 1
ATOM 1048 C CA . LYS A 1 138 ? -23.002 -5.491 3.630 1.00 70.25 138 LYS A CA 1
ATOM 1049 C C . LYS A 1 138 ? -24.144 -4.812 2.869 1.00 70.25 138 LYS A C 1
ATOM 1051 O O . LYS A 1 138 ? -25.103 -5.487 2.518 1.00 70.25 138 LYS A O 1
ATOM 1056 N N . GLY A 1 139 ? -24.099 -3.490 2.709 1.00 63.44 139 GLY A N 1
ATOM 1057 C CA . GLY A 1 139 ? -25.110 -2.722 1.977 1.00 63.44 139 GLY A CA 1
ATOM 1058 C C . GLY A 1 139 ? -24.774 -2.491 0.501 1.00 63.44 139 GLY A C 1
ATOM 1059 O O . GLY A 1 139 ? -25.568 -1.851 -0.182 1.00 63.44 139 GLY A O 1
ATOM 1060 N N . ALA A 1 140 ? -23.604 -2.950 0.040 1.00 57.72 140 ALA A N 1
ATOM 1061 C CA . ALA A 1 140 ? -23.124 -2.809 -1.336 1.00 57.72 140 ALA A CA 1
ATOM 1062 C C . ALA A 1 140 ? -23.365 -4.063 -2.210 1.00 57.72 140 ALA A C 1
ATOM 1064 O O . ALA A 1 140 ? -23.062 -4.023 -3.403 1.00 57.72 140 ALA A O 1
ATOM 1065 N N . ASP A 1 141 ? -23.913 -5.132 -1.615 1.00 44.88 141 ASP A N 1
ATOM 1066 C CA . ASP A 1 141 ? -24.446 -6.334 -2.281 1.00 44.88 141 ASP A CA 1
ATOM 1067 C C . ASP A 1 141 ? -25.927 -6.150 -2.669 1.00 44.88 141 ASP A C 1
ATOM 1069 O O . ASP A 1 141 ? -26.339 -6.684 -3.728 1.00 44.88 141 ASP A O 1
#